Protein AF-A0A537A7N6-F1 (afdb_monomer_lite)

Radius of gyration: 19.29 Å; chains: 1; bounding box: 19×28×58 Å

Sequence (46 aa):
ERGVSPVGRSSSRPVRREAVKVGRNDPCPCGSGRKYKHCHGRTTLH

pLDDT: mean 77.64, std 12.92, range [52.72, 93.0]

Structure (mmCIF, N/CA/C/O backbone):
data_AF-A0A537A7N6-F1
#
_entry.id   AF-A0A537A7N6-F1
#
loop_
_atom_site.group_PDB
_atom_site.id
_atom_site.type_symbol
_atom_site.label_atom_id
_atom_site.label_alt_id
_atom_site.label_comp_id
_atom_site.label_asym_id
_atom_site.label_entity_id
_atom_site.label_seq_id
_atom_site.pdbx_PDB_ins_code
_atom_site.Cartn_x
_atom_site.Cartn_y
_atom_site.Cartn_z
_atom_site.occupancy
_atom_site.B_iso_or_equiv
_atom_site.auth_seq_id
_atom_site.auth_comp_id
_atom_site.auth_asym_id
_atom_site.auth_atom_id
_atom_site.pdbx_PDB_model_num
ATOM 1 N N . GLU A 1 1 ? -0.960 -17.156 -45.589 1.00 52.72 1 GLU A N 1
ATOM 2 C CA . GLU A 1 1 ? -0.368 -17.525 -44.280 1.00 52.72 1 GLU A CA 1
ATOM 3 C C . GLU A 1 1 ? -1.146 -16.877 -43.135 1.00 52.72 1 GLU A C 1
ATOM 5 O O . GLU A 1 1 ? -1.715 -15.809 -43.307 1.00 52.72 1 GLU A O 1
ATOM 10 N N . ARG A 1 2 ? -1.252 -17.572 -42.000 1.00 56.41 2 ARG A N 1
ATOM 11 C CA . ARG A 1 2 ? -2.104 -17.245 -40.845 1.00 56.41 2 ARG A CA 1
ATOM 12 C C . ARG A 1 2 ? -1.475 -16.173 -39.940 1.00 56.41 2 ARG A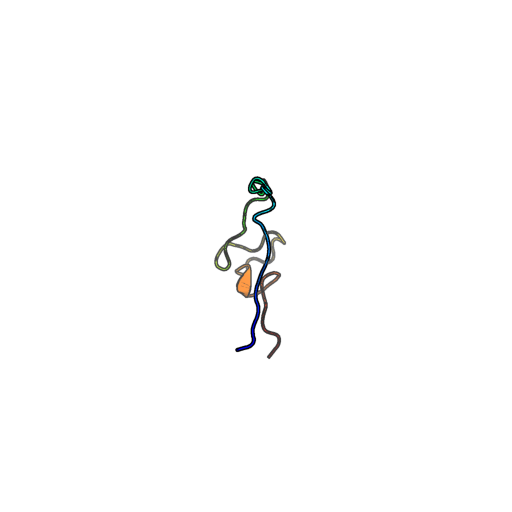 C 1
ATOM 14 O O . ARG A 1 2 ? -0.290 -16.282 -39.653 1.00 56.41 2 ARG A O 1
ATOM 21 N N . GLY A 1 3 ? -2.310 -15.316 -39.337 1.00 56.41 3 GLY A N 1
ATOM 22 C CA . GLY A 1 3 ? -2.212 -15.059 -37.889 1.00 56.41 3 GLY A CA 1
ATOM 23 C C . GLY A 1 3 ? -2.123 -13.603 -37.400 1.00 56.41 3 GLY A C 1
ATOM 24 O O . GLY A 1 3 ? -1.027 -13.081 -37.287 1.00 56.41 3 GLY A O 1
ATOM 25 N N . VAL A 1 4 ? -3.277 -13.016 -37.027 1.00 60.69 4 VAL A N 1
ATOM 26 C CA . VAL A 1 4 ? -3.638 -12.600 -35.638 1.00 60.69 4 VAL A CA 1
ATOM 27 C C . VAL A 1 4 ? -2.607 -11.680 -34.927 1.00 60.69 4 VAL A C 1
ATOM 29 O O . VAL A 1 4 ? -1.517 -12.131 -34.609 1.00 60.69 4 VAL A O 1
ATOM 32 N N . SER A 1 5 ? -2.868 -10.404 -34.570 1.00 55.81 5 SER A N 1
ATOM 33 C CA . SER A 1 5 ? -3.711 -9.934 -33.431 1.00 55.81 5 SER A CA 1
ATOM 34 C C . SER A 1 5 ? -3.299 -8.489 -32.994 1.00 55.81 5 SER A C 1
ATOM 36 O O . SER A 1 5 ? -2.204 -8.077 -33.362 1.00 55.81 5 SER A O 1
ATOM 38 N N . PRO A 1 6 ? -3.981 -7.765 -32.070 1.00 65.00 6 PRO A N 1
ATOM 39 C CA . PRO A 1 6 ? -5.383 -7.337 -32.070 1.00 65.00 6 PRO A CA 1
ATOM 40 C C . PRO A 1 6 ? -5.588 -5.870 -31.560 1.00 65.00 6 PRO A C 1
ATOM 42 O O . PRO A 1 6 ? -4.669 -5.182 -31.132 1.00 65.00 6 PRO A O 1
ATOM 45 N N . VAL A 1 7 ? -6.862 -5.464 -31.542 1.00 58.38 7 VAL A N 1
ATOM 46 C CA . VAL A 1 7 ? -7.556 -4.547 -30.609 1.00 58.38 7 VAL A CA 1
ATOM 47 C C . VAL A 1 7 ? -7.233 -3.038 -30.591 1.00 58.38 7 VAL A C 1
ATOM 49 O O . VAL A 1 7 ? -6.144 -2.564 -30.279 1.00 58.38 7 VAL A O 1
ATOM 52 N N . GLY A 1 8 ? -8.287 -2.267 -30.880 1.00 62.19 8 GLY A N 1
ATOM 53 C CA . GLY A 1 8 ? -8.317 -0.812 -30.879 1.00 62.19 8 GLY A CA 1
ATOM 54 C C . GLY A 1 8 ? -8.053 -0.185 -29.511 1.00 62.19 8 GLY A C 1
ATOM 55 O O . GLY A 1 8 ? -8.468 -0.679 -28.463 1.00 62.19 8 GLY A O 1
ATOM 56 N N . ARG A 1 9 ? -7.387 0.970 -29.548 1.00 64.44 9 ARG A N 1
ATOM 57 C CA . ARG A 1 9 ? -7.247 1.875 -28.408 1.00 64.44 9 ARG A CA 1
ATOM 58 C C . ARG A 1 9 ? -8.609 2.493 -28.117 1.00 64.44 9 ARG A C 1
ATOM 60 O O . ARG A 1 9 ? -8.952 3.542 -28.650 1.00 64.44 9 ARG A O 1
ATOM 67 N N . SER A 1 10 ? -9.387 1.848 -27.260 1.00 63.12 10 SER A N 1
ATOM 68 C CA . SER A 1 10 ? -10.428 2.538 -26.510 1.00 63.12 10 SER A CA 1
ATOM 69 C C . SER A 1 10 ? -9.749 3.640 -25.698 1.00 63.12 10 SER A C 1
ATOM 71 O O . SER A 1 10 ? -8.940 3.348 -24.817 1.00 63.12 10 SER A O 1
ATOM 73 N N . SER A 1 11 ? -10.040 4.897 -26.032 1.00 64.81 11 SER A N 1
ATOM 74 C CA . SER A 1 11 ? -9.555 6.107 -25.362 1.00 64.81 11 SER A CA 1
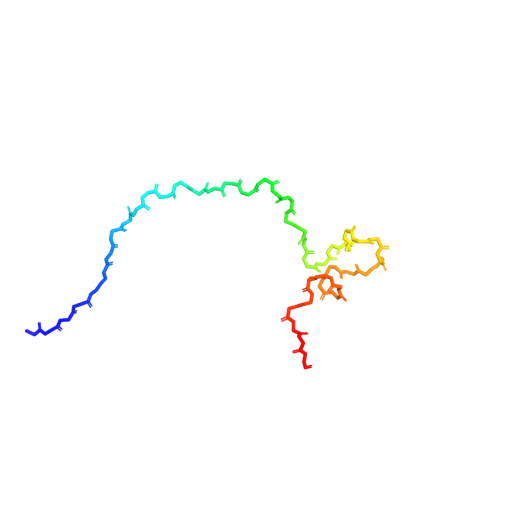ATOM 75 C C . SER A 1 11 ? -10.086 6.207 -23.928 1.00 64.81 11 SER A C 1
ATOM 77 O O . SER A 1 11 ? -10.860 7.100 -23.593 1.00 64.81 11 SER A O 1
ATOM 79 N N . SER A 1 12 ? -9.682 5.295 -23.048 1.00 70.88 12 SER A N 1
ATOM 80 C CA . SER A 1 12 ? -9.860 5.474 -21.615 1.00 70.88 12 SER A CA 1
ATOM 81 C C . SER A 1 12 ? -8.861 6.536 -21.170 1.00 70.88 12 SER A C 1
ATOM 83 O O . SER A 1 12 ? -7.660 6.270 -21.068 1.00 70.88 12 SER A O 1
ATOM 85 N N . ARG A 1 13 ? -9.346 7.761 -20.940 1.00 76.00 13 ARG A N 1
ATOM 86 C CA . ARG A 1 13 ? -8.560 8.808 -20.275 1.00 76.00 13 ARG A CA 1
ATOM 87 C C . ARG A 1 13 ? -7.984 8.213 -18.982 1.00 76.00 13 ARG A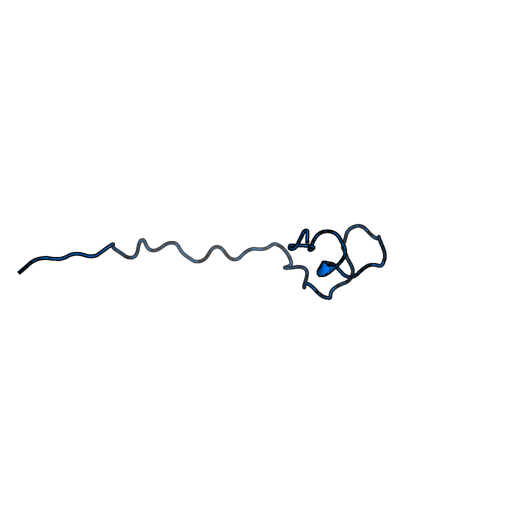 C 1
ATOM 89 O O . ARG A 1 13 ? -8.732 7.548 -18.260 1.00 76.00 13 ARG A O 1
ATOM 96 N N . PRO A 1 14 ?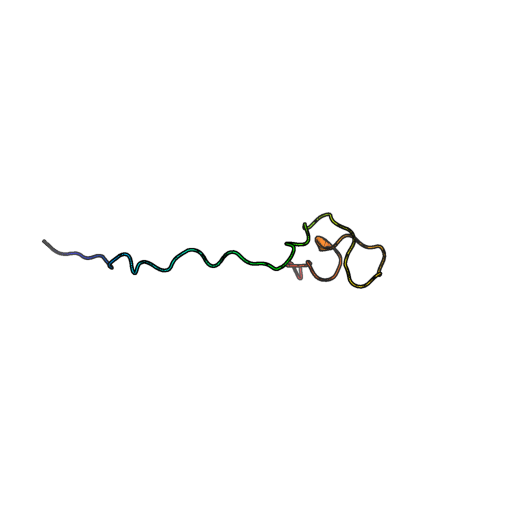 -6.691 8.409 -18.674 1.00 76.00 14 PRO A N 1
ATOM 97 C CA . PRO A 1 14 ? -6.126 7.880 -17.444 1.00 76.00 14 PRO A CA 1
ATOM 98 C C . PRO A 1 14 ? -6.869 8.503 -16.261 1.00 76.00 14 PRO A C 1
ATOM 100 O O . PRO A 1 14 ? -6.816 9.715 -16.049 1.00 76.00 14 PRO A O 1
ATOM 103 N N . VAL A 1 15 ? -7.585 7.673 -15.501 1.00 76.38 15 VAL A N 1
ATOM 104 C CA . VAL A 1 15 ? -8.219 8.098 -14.253 1.00 76.38 15 VAL A CA 1
ATOM 105 C C . VAL A 1 15 ? -7.092 8.461 -13.294 1.00 76.38 15 VAL A C 1
ATOM 107 O O . VAL A 1 15 ? -6.310 7.602 -12.869 1.00 76.38 15 VAL A O 1
ATOM 110 N N . ARG A 1 16 ? -6.961 9.754 -12.991 1.00 73.25 16 ARG A N 1
ATOM 111 C CA . ARG A 1 16 ? -5.996 10.238 -12.008 1.00 73.25 16 ARG A CA 1
ATOM 112 C C . ARG A 1 16 ? -6.476 9.735 -10.651 1.00 73.25 16 ARG A C 1
ATOM 114 O O . ARG A 1 16 ? -7.457 10.230 -10.119 1.00 73.25 16 ARG A O 1
ATOM 121 N N . ARG A 1 17 ? -5.824 8.694 -10.130 1.00 72.19 17 ARG A N 1
ATOM 122 C CA . ARG A 1 17 ? -6.100 8.176 -8.786 1.00 72.19 17 ARG A CA 1
ATOM 123 C C . ARG A 1 17 ? -5.801 9.299 -7.793 1.00 72.19 17 ARG A C 1
ATOM 125 O O . ARG A 1 17 ? -4.643 9.667 -7.627 1.00 72.19 17 ARG A O 1
ATOM 132 N N . GLU A 1 18 ? -6.856 9.839 -7.200 1.00 68.62 18 GLU A N 1
ATOM 133 C CA . GLU A 1 18 ? -6.828 10.887 -6.169 1.00 68.62 18 GLU A CA 1
ATOM 134 C C . GLU A 1 18 ? -6.287 10.342 -4.841 1.00 68.62 18 GLU A C 1
ATOM 136 O O . GLU A 1 18 ? -5.820 11.088 -3.986 1.00 68.62 18 GLU A O 1
ATOM 141 N N . ALA A 1 19 ? -6.314 9.015 -4.684 1.00 71.00 19 ALA A N 1
ATOM 142 C CA . ALA A 1 19 ? -5.756 8.334 -3.534 1.00 71.00 19 ALA A CA 1
ATOM 143 C C . ALA A 1 19 ? -4.239 8.550 -3.464 1.00 71.00 19 ALA A C 1
ATOM 145 O O . ALA A 1 19 ? -3.493 8.181 -4.381 1.00 71.00 19 ALA A O 1
ATOM 146 N N . VAL A 1 20 ? -3.789 9.102 -2.335 1.00 73.94 20 VAL A N 1
ATOM 147 C CA . VAL A 1 20 ? -2.377 9.175 -1.960 1.00 73.94 20 VAL A CA 1
ATOM 148 C C . VAL A 1 20 ? -1.810 7.760 -2.022 1.00 73.94 20 VAL A C 1
ATOM 150 O O . VAL A 1 20 ? -2.186 6.878 -1.249 1.00 73.94 20 VAL A O 1
ATOM 153 N N . LYS A 1 21 ? -0.923 7.515 -2.987 1.00 76.25 21 LYS A N 1
ATOM 154 C CA . LYS A 1 21 ? -0.223 6.237 -3.095 1.00 76.25 21 LYS A CA 1
ATOM 155 C C . LYS A 1 21 ? 0.752 6.152 -1.926 1.00 76.25 21 LYS A C 1
ATOM 157 O O . LYS A 1 21 ? 1.836 6.718 -2.005 1.00 76.25 21 LYS A O 1
ATOM 162 N N . VAL A 1 22 ? 0.363 5.462 -0.856 1.00 84.69 22 VAL A N 1
ATOM 163 C CA . VAL A 1 22 ? 1.268 5.171 0.261 1.00 84.69 22 VAL A CA 1
ATOM 164 C C . VAL A 1 22 ? 2.442 4.362 -0.284 1.00 84.69 22 VAL A C 1
ATOM 166 O O . VAL A 1 22 ? 2.263 3.280 -0.855 1.00 84.69 22 VAL A O 1
ATOM 169 N N . GLY A 1 23 ? 3.649 4.911 -0.159 1.00 88.38 23 GLY A N 1
ATOM 170 C CA . GLY A 1 23 ? 4.860 4.240 -0.594 1.00 88.38 23 GLY A CA 1
ATOM 171 C C . GLY A 1 23 ? 5.104 2.974 0.223 1.00 88.38 23 GLY A C 1
ATOM 172 O O . GLY A 1 23 ? 4.785 2.885 1.404 1.00 88.38 23 GLY A O 1
ATOM 173 N N . ARG A 1 24 ? 5.737 1.961 -0.378 1.00 88.00 24 ARG A N 1
ATOM 174 C CA . ARG A 1 24 ? 6.087 0.710 0.328 1.00 88.00 24 ARG A CA 1
ATOM 175 C C . ARG A 1 24 ? 6.946 0.941 1.582 1.00 88.00 24 ARG A C 1
ATOM 177 O O . ARG A 1 24 ? 6.882 0.142 2.513 1.00 88.00 24 ARG A O 1
ATOM 184 N N . ASN A 1 25 ? 7.753 1.999 1.614 1.00 91.06 25 ASN A N 1
ATOM 185 C CA . ASN A 1 25 ? 8.621 2.319 2.748 1.00 91.06 25 ASN A CA 1
ATOM 186 C C . ASN A 1 25 ? 8.022 3.337 3.732 1.00 91.06 25 ASN A C 1
ATOM 188 O O . ASN A 1 25 ? 8.602 3.494 4.804 1.00 91.06 25 ASN A O 1
ATOM 192 N N . ASP A 1 26 ? 6.903 3.984 3.396 1.00 91.75 26 ASP A N 1
ATOM 193 C CA . ASP A 1 26 ? 6.232 4.950 4.269 1.00 91.75 26 ASP A CA 1
ATOM 194 C C . ASP A 1 26 ? 5.719 4.299 5.559 1.00 91.75 26 ASP A C 1
ATOM 196 O O . ASP A 1 26 ? 5.476 3.081 5.582 1.00 91.75 26 ASP A O 1
ATOM 200 N N . PRO A 1 27 ? 5.541 5.082 6.640 1.00 92.56 27 PRO A N 1
ATOM 201 C CA . PRO A 1 27 ? 4.844 4.606 7.826 1.00 92.56 27 PRO A CA 1
ATOM 202 C C . PRO A 1 27 ? 3.447 4.106 7.449 1.00 92.56 27 PRO A C 1
ATOM 204 O O . PRO A 1 27 ? 2.728 4.711 6.655 1.00 92.56 27 PRO A O 1
ATOM 207 N N . CYS A 1 28 ? 3.061 2.958 8.002 1.00 92.62 28 CYS A N 1
ATOM 208 C CA . CYS A 1 28 ? 1.776 2.360 7.684 1.00 92.62 28 CYS A CA 1
ATOM 209 C C . CYS A 1 28 ? 0.631 3.208 8.274 1.00 92.62 28 CYS A C 1
ATOM 211 O O . CYS A 1 28 ? 0.649 3.470 9.480 1.00 92.62 28 CYS A O 1
ATOM 213 N N . PRO A 1 29 ? -0.407 3.563 7.487 1.00 89.44 29 PRO A N 1
ATOM 214 C CA . PRO A 1 29 ? -1.493 4.444 7.932 1.00 89.44 29 PRO A CA 1
ATOM 215 C C . PRO A 1 29 ? -2.373 3.846 9.044 1.00 89.44 29 PRO A C 1
ATOM 217 O O . PRO A 1 29 ? -3.214 4.540 9.596 1.00 89.44 29 PRO A O 1
ATOM 220 N N . CYS A 1 30 ? -2.175 2.576 9.410 1.00 89.31 30 CYS A N 1
ATOM 221 C CA . CYS A 1 30 ? -2.852 1.944 10.544 1.00 89.31 30 CYS A CA 1
ATOM 222 C C . CYS A 1 30 ? -2.256 2.306 11.918 1.00 89.31 30 CYS A C 1
ATOM 224 O O . CYS A 1 30 ? -2.698 1.762 12.924 1.00 89.31 30 CYS A O 1
ATOM 226 N N . GLY A 1 31 ? -1.207 3.135 11.973 1.00 87.12 31 GLY A N 1
ATOM 227 C CA . GLY A 1 31 ? -0.594 3.562 13.237 1.00 87.12 31 GLY A CA 1
ATOM 228 C C . GLY A 1 31 ? 0.289 2.509 13.916 1.00 87.12 31 GLY A C 1
ATOM 229 O O . GLY A 1 31 ? 0.732 2.7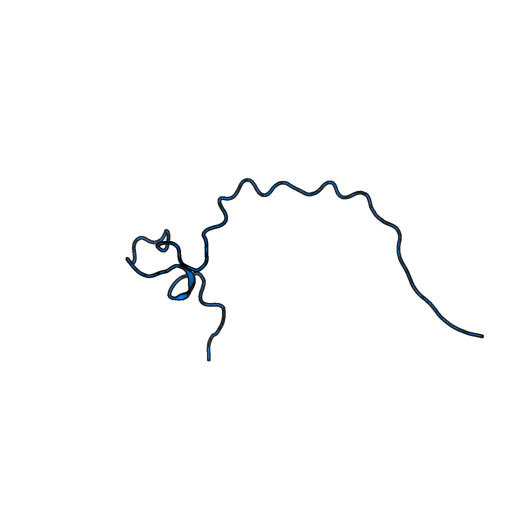07 15.039 1.00 87.12 31 GLY A O 1
ATOM 230 N N . SER A 1 32 ? 0.610 1.400 13.243 1.00 87.69 32 SER A N 1
ATOM 231 C CA . SER A 1 32 ? 1.421 0.313 13.826 1.00 87.69 32 SER A CA 1
ATOM 232 C C . SER A 1 32 ? 2.909 0.640 14.025 1.00 87.69 32 SER A C 1
ATOM 234 O O . SER A 1 32 ? 3.658 -0.211 14.502 1.00 87.69 32 SER A O 1
ATOM 236 N N . GLY A 1 33 ? 3.376 1.809 13.575 1.00 90.75 33 GLY A N 1
ATOM 237 C CA . GLY A 1 33 ? 4.797 2.184 13.577 1.00 90.75 33 GLY A CA 1
ATOM 238 C C . GLY A 1 33 ? 5.675 1.387 12.599 1.00 90.75 33 GLY A C 1
ATOM 239 O O . GLY A 1 33 ? 6.875 1.629 12.497 1.00 90.75 33 GLY A O 1
ATOM 240 N N . ARG A 1 34 ? 5.102 0.439 11.846 1.00 91.12 34 ARG A N 1
ATOM 241 C CA . ARG A 1 34 ? 5.812 -0.383 10.853 1.00 91.12 34 ARG A CA 1
ATOM 242 C C . ARG A 1 34 ? 5.745 0.266 9.471 1.00 91.12 34 ARG A C 1
ATOM 244 O O . ARG A 1 34 ? 4.779 0.955 9.150 1.00 91.12 34 ARG A O 1
ATOM 251 N N . LYS A 1 35 ? 6.736 -0.007 8.614 1.00 92.12 35 LYS A N 1
ATOM 252 C CA . LYS A 1 35 ? 6.683 0.393 7.193 1.00 92.12 35 LYS A CA 1
ATOM 253 C C . LYS A 1 35 ? 5.518 -0.310 6.496 1.00 92.12 35 LYS A C 1
ATOM 255 O O . LYS A 1 35 ? 5.269 -1.485 6.777 1.00 92.12 35 LYS A O 1
ATOM 260 N N . TYR A 1 36 ? 4.861 0.358 5.549 1.00 93.00 36 TYR A N 1
ATOM 261 C CA . TYR A 1 36 ? 3.704 -0.170 4.822 1.00 93.00 36 TYR A CA 1
ATOM 262 C C . TYR A 1 36 ? 3.973 -1.576 4.260 1.00 93.00 36 TYR A C 1
ATOM 264 O O . TYR A 1 36 ? 3.204 -2.493 4.535 1.00 93.00 36 TYR A O 1
ATOM 272 N N . LYS A 1 37 ? 5.128 -1.814 3.618 1.00 92.19 37 LYS A N 1
ATOM 273 C CA . LYS A 1 37 ? 5.534 -3.134 3.083 1.00 92.19 37 LYS A CA 1
ATOM 274 C C . LYS A 1 37 ? 5.649 -4.269 4.107 1.00 92.19 37 LYS A C 1
ATOM 276 O O . LYS A 1 37 ? 5.667 -5.427 3.712 1.00 92.19 37 LYS A O 1
ATOM 281 N N . HIS A 1 38 ? 5.782 -3.955 5.396 1.00 91.62 38 HIS A N 1
ATOM 282 C CA . HIS A 1 38 ? 5.863 -4.933 6.490 1.00 91.62 38 HIS A CA 1
ATOM 283 C C . HIS A 1 38 ? 4.542 -5.066 7.262 1.00 91.62 38 HIS A C 1
ATOM 285 O O . HIS A 1 38 ? 4.457 -5.848 8.208 1.00 91.62 38 HIS A O 1
ATOM 291 N N . CYS A 1 39 ? 3.519 -4.311 6.868 1.00 92.56 39 CYS A N 1
ATOM 292 C CA . CYS A 1 39 ? 2.187 -4.332 7.450 1.00 92.56 39 CYS A CA 1
ATOM 293 C C . CYS A 1 39 ? 1.163 -4.574 6.326 1.00 92.56 39 CYS A C 1
ATOM 295 O O . CYS A 1 39 ? 1.189 -5.642 5.720 1.00 92.56 39 CYS A O 1
ATOM 297 N N . HIS A 1 40 ? 0.323 -3.593 5.992 1.00 89.56 40 HIS A N 1
ATOM 298 C CA . HIS A 1 40 ? -0.756 -3.723 4.998 1.00 89.56 40 HIS A CA 1
ATOM 299 C C . HIS A 1 40 ? -0.274 -3.855 3.541 1.00 89.56 40 HIS A C 1
ATOM 301 O O . HIS A 1 40 ? -1.032 -4.260 2.670 1.00 89.56 40 HIS A O 1
ATOM 307 N N . GLY A 1 41 ? 0.983 -3.511 3.264 1.00 88.12 41 GLY A N 1
ATOM 308 C CA . GLY A 1 41 ? 1.631 -3.641 1.959 1.00 88.12 41 GLY A CA 1
ATOM 309 C C . GLY A 1 41 ? 2.450 -4.924 1.793 1.00 88.12 41 GLY A C 1
ATOM 310 O O . GLY A 1 41 ? 3.230 -5.013 0.839 1.00 88.12 41 GLY A O 1
ATOM 311 N N . ARG A 1 42 ? 2.336 -5.893 2.716 1.00 88.06 42 ARG A N 1
ATOM 312 C CA . ARG A 1 42 ? 2.932 -7.226 2.544 1.00 88.06 42 ARG A CA 1
ATOM 313 C C . ARG A 1 42 ? 2.244 -7.925 1.374 1.00 88.06 42 ARG A C 1
ATOM 315 O O . ARG A 1 42 ? 1.096 -8.329 1.472 1.00 88.06 42 ARG A O 1
ATOM 322 N N . THR A 1 43 ? 2.966 -8.048 0.266 1.00 81.88 43 THR A N 1
ATOM 323 C CA . THR A 1 43 ? 2.497 -8.722 -0.961 1.00 81.88 43 THR A CA 1
ATOM 324 C C . THR A 1 43 ? 3.015 -10.152 -1.082 1.00 81.88 43 THR A C 1
ATOM 326 O O . THR A 1 43 ? 2.581 -10.884 -1.963 1.00 81.88 43 THR A O 1
ATOM 329 N N . THR A 1 44 ? 3.900 -10.559 -0.173 1.00 76.62 44 THR A N 1
ATOM 330 C CA . THR A 1 44 ? 4.481 -11.898 -0.129 1.00 76.62 44 THR A CA 1
ATOM 331 C C . THR A 1 44 ? 4.138 -12.511 1.224 1.00 76.62 44 THR A C 1
ATOM 333 O O . THR A 1 44 ? 4.734 -12.155 2.243 1.00 76.62 44 THR A O 1
ATOM 336 N N . LEU A 1 45 ? 3.137 -13.391 1.244 1.00 68.31 45 LEU A N 1
ATOM 337 C CA . LEU A 1 45 ? 3.165 -14.520 2.167 1.00 68.31 45 LEU A CA 1
ATOM 338 C C . LEU A 1 45 ? 4.227 -15.456 1.585 1.00 68.31 45 LEU A C 1
ATOM 340 O O . LEU A 1 45 ? 4.083 -15.890 0.444 1.00 68.31 45 LEU A O 1
ATOM 344 N N . HIS A 1 46 ? 5.337 -15.624 2.299 1.00 58.38 46 HIS A N 1
ATOM 345 C CA . HIS A 1 46 ? 6.226 -16.754 2.047 1.00 58.38 46 HIS A CA 1
ATOM 346 C C . HIS A 1 46 ? 5.552 -18.013 2.581 1.00 58.38 46 HIS A C 1
ATOM 348 O O . HIS A 1 46 ? 4.956 -17.905 3.679 1.00 58.38 46 HIS A O 1
#

Foldseek 3Di:
DDDDDDDDPPPPPPDPPPDDPQDQQHQPPVPPRHRCCVPVVVPDPD

S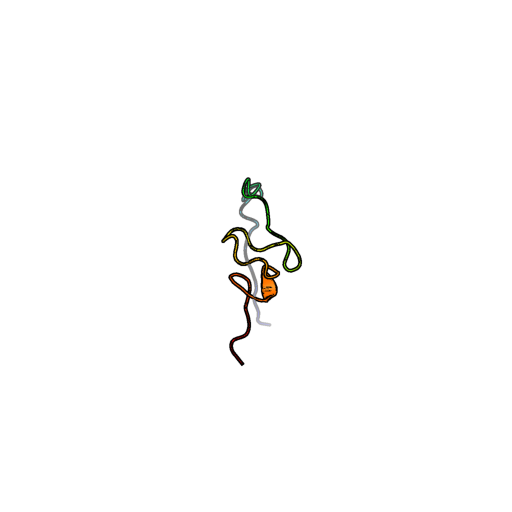econdary structure (DSSP, 8-state):
------------------S----TTSBPTTSSSSBGGGTTT-----